Protein AF-B1XXP5-F1 (afdb_monomer)

Struct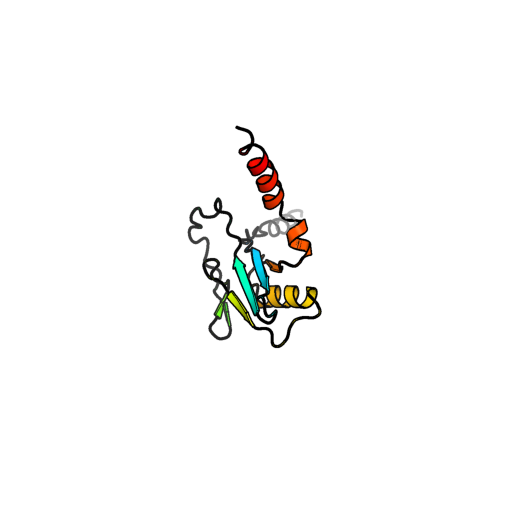ure (mmCIF, N/CA/C/O backbone):
data_AF-B1XXP5-F1
#
_entry.id   AF-B1XXP5-F1
#
loop_
_atom_site.group_PDB
_atom_site.id
_atom_site.type_symbol
_atom_site.label_atom_id
_atom_site.label_alt_id
_atom_site.label_comp_id
_atom_site.label_asym_id
_atom_site.label_entity_id
_atom_site.label_seq_id
_atom_site.pdbx_PDB_ins_code
_atom_site.Cartn_x
_atom_site.Cartn_y
_atom_site.Cartn_z
_atom_site.occupancy
_atom_site.B_iso_or_equiv
_atom_site.auth_seq_id
_atom_site.auth_comp_id
_atom_site.auth_asym_id
_atom_site.auth_atom_id
_atom_site.pdbx_PDB_model_num
ATOM 1 N N . MET A 1 1 ? 15.551 -35.448 -51.582 1.00 47.09 1 MET A N 1
ATOM 2 C CA . MET A 1 1 ? 14.749 -34.281 -51.153 1.00 47.09 1 MET A CA 1
ATOM 3 C C . MET A 1 1 ? 14.523 -34.357 -49.641 1.00 47.09 1 MET A C 1
ATOM 5 O O . MET A 1 1 ? 13.458 -34.762 -49.216 1.00 47.09 1 MET A O 1
ATOM 9 N N . VAL A 1 2 ? 15.541 -34.078 -48.816 1.00 51.03 2 VAL A N 1
ATOM 10 C CA . VAL A 1 2 ? 15.444 -34.163 -47.337 1.00 51.03 2 VAL A CA 1
ATOM 11 C C . VAL A 1 2 ? 16.408 -33.142 -46.721 1.00 51.03 2 VAL A C 1
ATOM 13 O O . VAL A 1 2 ? 17.456 -33.524 -46.220 1.00 51.03 2 VAL A O 1
ATOM 16 N N . ARG A 1 3 ? 16.156 -31.831 -46.862 1.00 52.34 3 ARG A N 1
ATOM 17 C CA . ARG A 1 3 ? 17.035 -30.780 -46.290 1.00 52.34 3 ARG A CA 1
ATOM 18 C C . ARG A 1 3 ? 16.310 -29.457 -45.972 1.00 52.34 3 ARG A C 1
ATOM 20 O O . ARG A 1 3 ? 16.852 -28.405 -46.265 1.00 52.34 3 ARG A O 1
ATOM 27 N N . ILE A 1 4 ? 15.090 -29.460 -45.421 1.00 54.78 4 ILE A N 1
ATOM 28 C CA . ILE A 1 4 ? 14.430 -28.200 -44.982 1.00 54.78 4 ILE A CA 1
ATOM 29 C C . ILE A 1 4 ? 13.596 -28.398 -43.698 1.00 54.78 4 ILE A C 1
ATOM 31 O O . ILE A 1 4 ? 12.507 -27.861 -43.565 1.00 54.78 4 ILE A O 1
ATOM 35 N N . ALA A 1 5 ? 14.068 -29.206 -42.744 1.00 52.09 5 ALA A N 1
ATOM 36 C CA . ALA A 1 5 ? 13.315 -29.477 -41.506 1.00 52.09 5 ALA A CA 1
ATOM 37 C C . ALA A 1 5 ? 14.071 -29.126 -40.211 1.00 52.09 5 ALA A C 1
ATOM 39 O O . ALA A 1 5 ? 13.613 -29.475 -39.131 1.00 52.09 5 ALA A O 1
ATOM 40 N N . ALA A 1 6 ? 15.220 -28.447 -40.291 1.00 50.72 6 ALA A N 1
ATOM 41 C CA . ALA A 1 6 ? 16.117 -28.278 -39.140 1.00 50.72 6 ALA A CA 1
ATOM 42 C C . ALA A 1 6 ? 16.224 -26.843 -38.586 1.00 50.72 6 ALA A C 1
ATOM 44 O O . ALA A 1 6 ? 17.035 -26.609 -37.699 1.00 50.72 6 ALA A O 1
ATOM 45 N N . LEU A 1 7 ? 15.445 -25.873 -39.083 1.00 50.59 7 LEU A N 1
ATOM 46 C CA . LEU A 1 7 ? 15.638 -24.452 -38.733 1.00 50.59 7 LEU A CA 1
ATOM 47 C C . LEU A 1 7 ? 14.545 -23.821 -37.857 1.00 50.59 7 LEU A C 1
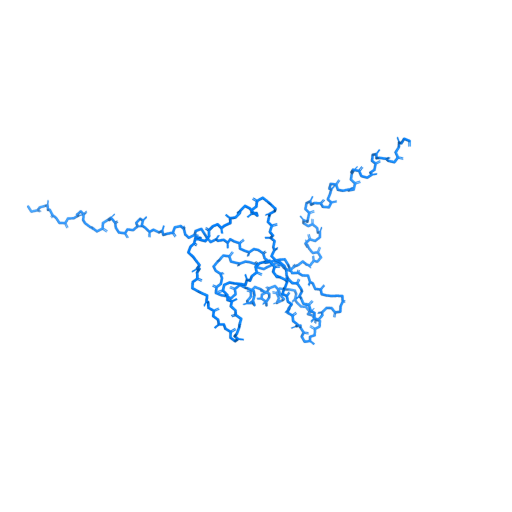ATOM 49 O O . LEU A 1 7 ? 14.719 -22.693 -37.411 1.00 50.59 7 LEU A O 1
ATOM 53 N N . LEU A 1 8 ? 13.453 -24.527 -37.551 1.00 52.09 8 LEU A N 1
ATOM 54 C CA . LEU A 1 8 ? 12.352 -23.968 -36.745 1.00 52.09 8 LEU A CA 1
ATOM 55 C C . LEU A 1 8 ? 12.429 -24.292 -35.243 1.00 52.09 8 LEU A C 1
ATOM 57 O O . LEU A 1 8 ? 11.600 -23.809 -34.481 1.00 52.09 8 LEU A O 1
ATOM 61 N N . MET A 1 9 ? 13.427 -25.061 -34.793 1.00 51.69 9 MET A N 1
ATOM 62 C CA . MET A 1 9 ? 13.498 -25.566 -33.412 1.00 51.69 9 MET A CA 1
ATOM 63 C C . MET A 1 9 ? 14.570 -24.891 -32.541 1.00 51.69 9 MET A C 1
ATOM 65 O O . MET A 1 9 ? 14.892 -25.391 -31.470 1.00 51.69 9 MET A O 1
ATOM 69 N N . SER A 1 10 ? 15.121 -23.757 -32.983 1.00 51.81 10 SER A N 1
ATOM 70 C CA . SER A 1 10 ? 16.193 -23.050 -32.258 1.00 51.81 10 SER A CA 1
ATOM 71 C C . SER A 1 10 ? 15.771 -21.695 -31.681 1.00 51.81 10 SER A C 1
ATOM 73 O O . SER A 1 10 ? 16.576 -21.049 -31.020 1.00 51.81 10 SER A O 1
ATOM 75 N N . LEU A 1 11 ? 14.524 -21.251 -31.893 1.00 53.59 11 LEU A N 1
ATOM 76 C CA . LEU A 1 11 ? 14.070 -19.911 -31.484 1.00 53.59 11 LEU A CA 1
ATOM 77 C C . LEU A 1 11 ? 13.279 -19.853 -30.163 1.00 53.59 11 LEU A C 1
ATOM 79 O O . LEU A 1 11 ? 12.754 -18.797 -29.831 1.00 53.59 11 LEU A O 1
ATOM 83 N N . PHE A 1 12 ? 13.191 -20.949 -29.399 1.00 54.69 12 PHE A N 1
ATOM 84 C CA . PHE A 1 12 ? 12.379 -20.998 -28.168 1.00 54.69 12 PHE A CA 1
ATOM 85 C C . PHE A 1 12 ? 13.181 -21.026 -26.853 1.00 54.69 12 PHE A C 1
ATOM 87 O O . PHE A 1 12 ? 12.588 -21.143 -25.786 1.00 54.69 12 PHE A O 1
ATOM 94 N N . LEU A 1 13 ? 14.515 -20.918 -26.899 1.00 54.41 13 LEU A N 1
ATOM 95 C CA . LEU A 1 13 ? 15.371 -21.072 -25.708 1.00 54.41 13 LEU A CA 1
ATOM 96 C C . LEU A 1 13 ? 15.915 -19.767 -25.111 1.00 54.41 13 LEU A C 1
ATOM 98 O O . LEU A 1 13 ? 16.583 -19.812 -24.084 1.00 54.41 13 LEU A O 1
ATOM 102 N N . PHE A 1 14 ? 15.583 -18.605 -25.673 1.00 53.53 14 PHE A N 1
ATOM 103 C CA . PHE A 1 14 ? 15.845 -17.322 -25.015 1.00 53.53 14 PHE A CA 1
ATOM 104 C C . PHE A 1 14 ? 14.582 -16.829 -24.308 1.00 53.53 14 PHE A C 1
ATOM 106 O O . PHE A 1 14 ? 14.027 -15.790 -24.649 1.00 53.53 14 PHE A O 1
ATOM 113 N N . ALA A 1 15 ? 14.115 -17.596 -23.321 1.00 56.38 15 ALA A N 1
ATOM 114 C CA . ALA A 1 15 ? 13.311 -17.018 -22.256 1.00 56.38 15 ALA A CA 1
ATOM 115 C C . ALA A 1 15 ? 14.293 -16.252 -21.356 1.00 56.38 15 ALA A C 1
ATOM 117 O O . ALA A 1 15 ? 15.096 -16.900 -20.677 1.00 56.38 15 ALA A O 1
ATOM 118 N N . PRO A 1 16 ? 14.317 -14.904 -21.370 1.00 55.56 16 PRO A N 1
ATOM 119 C CA . PRO A 1 16 ? 15.072 -14.178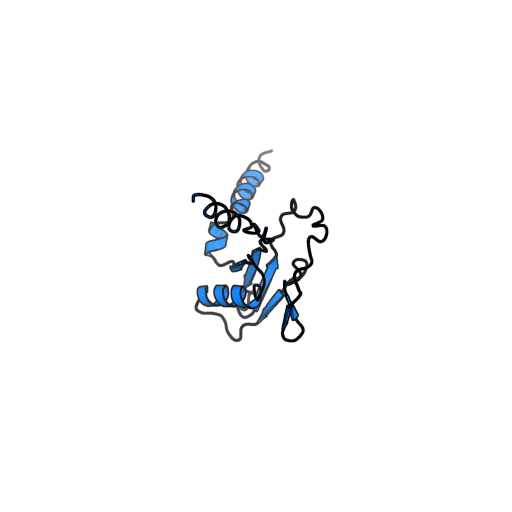 -20.370 1.00 55.56 16 PRO A CA 1
ATOM 120 C C . PRO A 1 16 ? 14.482 -14.586 -19.025 1.00 55.56 16 PRO A C 1
ATOM 122 O O . PRO A 1 16 ? 13.323 -14.297 -18.725 1.00 55.56 16 PRO A O 1
ATOM 125 N N . CYS A 1 17 ? 15.271 -15.305 -18.231 1.00 50.28 17 CYS A N 1
ATOM 126 C CA . CYS A 1 17 ? 15.016 -15.429 -16.812 1.00 50.28 17 CYS A CA 1
ATOM 127 C C . CYS A 1 17 ? 15.205 -14.011 -16.272 1.00 50.28 17 CYS A C 1
ATOM 129 O O . CYS A 1 17 ? 16.318 -13.599 -15.954 1.00 50.28 17 CYS A O 1
ATOM 131 N N . ALA A 1 18 ? 14.144 -13.204 -16.332 1.00 49.91 18 ALA A N 1
ATOM 132 C CA . ALA A 1 18 ? 14.119 -11.903 -15.710 1.00 49.91 18 ALA A CA 1
ATOM 133 C C . ALA A 1 18 ? 14.241 -12.185 -14.216 1.00 49.91 18 ALA A C 1
ATOM 135 O O . ALA A 1 18 ? 13.258 -12.523 -13.555 1.00 49.91 18 ALA A O 1
ATOM 136 N N . ALA A 1 19 ? 15.475 -12.125 -13.719 1.00 46.78 19 ALA A N 1
ATOM 137 C CA . ALA A 1 19 ? 15.777 -11.970 -12.313 1.00 46.78 19 ALA A CA 1
ATOM 138 C C . ALA A 1 19 ? 15.153 -10.637 -11.892 1.00 46.78 19 ALA A C 1
ATOM 140 O O . ALA A 1 19 ? 15.778 -9.582 -11.917 1.00 46.78 19 ALA A O 1
ATOM 141 N N . SER A 1 20 ? 13.848 -10.675 -11.647 1.00 53.69 20 SER A N 1
ATOM 142 C CA . SER A 1 20 ? 13.110 -9.584 -11.052 1.00 53.69 20 SER A CA 1
ATOM 143 C C . SER A 1 20 ? 13.673 -9.443 -9.646 1.00 53.69 20 SER A C 1
ATOM 145 O O . SER A 1 20 ? 13.632 -10.391 -8.862 1.00 53.69 20 SER A O 1
ATOM 147 N N . ALA A 1 21 ? 14.248 -8.279 -9.353 1.00 58.44 21 ALA A N 1
ATOM 148 C CA . ALA A 1 21 ? 14.469 -7.861 -7.983 1.00 58.44 21 ALA A CA 1
ATOM 149 C C . ALA A 1 21 ? 13.099 -7.899 -7.294 1.00 58.44 21 ALA A C 1
ATOM 151 O O . ALA A 1 21 ? 12.215 -7.097 -7.602 1.00 58.44 21 ALA A O 1
ATOM 152 N N . GLN A 1 22 ? 12.888 -8.905 -6.448 1.00 73.94 22 GLN A N 1
ATOM 153 C CA . GLN A 1 22 ? 11.623 -9.102 -5.758 1.00 73.94 22 GLN A CA 1
ATOM 154 C C . GLN A 1 22 ? 11.555 -8.082 -4.624 1.00 73.94 22 GLN A C 1
ATOM 156 O O . GLN A 1 22 ? 12.021 -8.337 -3.520 1.00 73.94 22 GLN A O 1
ATOM 161 N N . THR A 1 23 ? 11.038 -6.884 -4.901 1.00 85.75 23 THR A N 1
ATOM 162 C CA .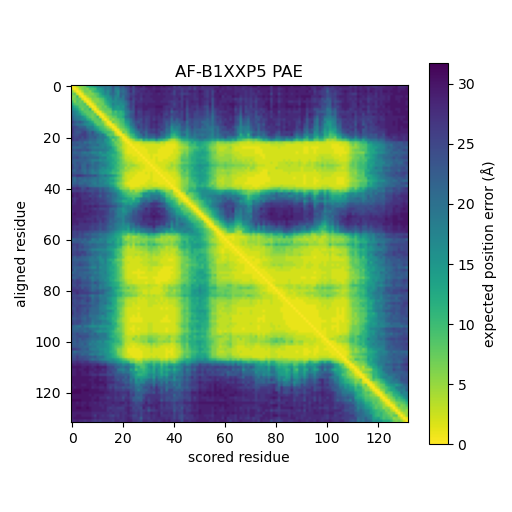 THR A 1 23 ? 10.820 -5.885 -3.849 1.00 85.75 23 THR A CA 1
ATOM 163 C C . THR A 1 23 ? 9.598 -6.284 -3.032 1.00 85.75 23 THR A C 1
ATOM 165 O O . THR A 1 23 ? 8.474 -6.268 -3.542 1.00 85.75 23 THR A O 1
ATOM 168 N N . LEU A 1 24 ? 9.819 -6.633 -1.767 1.00 90.69 24 LEU A N 1
ATOM 169 C CA . LEU A 1 24 ? 8.764 -6.901 -0.800 1.00 90.69 24 LEU A CA 1
ATOM 170 C C . LEU A 1 24 ? 8.533 -5.653 0.052 1.00 90.69 24 LEU A C 1
ATOM 172 O O . LEU A 1 24 ? 9.454 -5.149 0.679 1.00 90.69 24 LEU A O 1
ATOM 176 N N . TRP A 1 25 ? 7.309 -5.144 0.072 1.00 92.94 25 TRP A N 1
ATOM 177 C CA . TRP A 1 25 ? 6.895 -4.026 0.910 1.00 92.94 25 TRP A CA 1
ATOM 178 C C . TRP A 1 25 ? 6.156 -4.539 2.138 1.00 92.94 25 TRP A C 1
ATOM 180 O O . TRP A 1 25 ? 5.195 -5.299 2.017 1.00 92.94 25 TRP A O 1
ATOM 190 N N . LEU A 1 26 ? 6.573 -4.081 3.311 1.00 93.44 26 LEU A N 1
ATOM 191 C CA . LEU A 1 26 ? 5.907 -4.318 4.584 1.00 93.44 26 LEU A CA 1
ATOM 192 C C . LEU A 1 26 ? 5.134 -3.067 4.976 1.00 93.44 26 LEU A C 1
ATOM 194 O O . LEU A 1 26 ? 5.717 -1.995 5.141 1.00 93.44 26 LEU A O 1
ATOM 198 N N . CYS A 1 27 ? 3.824 -3.215 5.123 1.00 94.44 27 CYS A N 1
ATOM 199 C CA . CYS A 1 27 ? 2.899 -2.129 5.401 1.00 94.44 27 CYS A CA 1
ATOM 200 C C . CYS A 1 27 ? 2.250 -2.291 6.776 1.00 94.44 27 CYS A C 1
ATOM 202 O O . CYS A 1 27 ? 1.785 -3.375 7.114 1.00 94.44 27 CYS A O 1
ATOM 204 N N . VAL A 1 28 ? 2.159 -1.212 7.549 1.00 93.31 28 VAL A N 1
ATOM 205 C CA . VAL A 1 28 ? 1.507 -1.180 8.866 1.00 93.31 28 VAL A CA 1
ATOM 206 C C . VAL A 1 28 ? 0.480 -0.057 8.888 1.00 93.31 28 VAL A C 1
ATOM 208 O O . VAL A 1 28 ? 0.718 1.023 8.346 1.00 93.31 28 VAL A O 1
ATOM 211 N N . LEU A 1 29 ? -0.676 -0.320 9.491 1.00 93.19 29 LEU A N 1
ATOM 212 C CA . LEU A 1 29 ? -1.708 0.691 9.682 1.00 93.19 29 LEU A CA 1
ATOM 213 C C . LEU A 1 29 ? -1.327 1.612 10.851 1.00 93.19 29 LEU A C 1
ATOM 215 O O . LEU A 1 29 ? -0.803 1.150 11.864 1.00 93.19 29 LEU A O 1
ATOM 219 N N . SER A 1 30 ? -1.576 2.909 10.713 1.00 91.44 30 SER A N 1
ATOM 220 C CA . SER A 1 30 ? -1.395 3.883 11.787 1.00 91.44 30 SER A CA 1
ATOM 221 C C . SER A 1 30 ? -2.376 3.638 12.939 1.00 91.44 30 SER A C 1
ATOM 223 O O . SER A 1 30 ? -3.376 2.936 12.782 1.00 91.44 30 SER A O 1
ATOM 225 N N . GLU A 1 31 ? -2.105 4.229 14.105 1.00 89.12 31 GLU A N 1
ATOM 226 C CA . GLU A 1 31 ? -2.935 4.059 15.312 1.00 89.12 31 GLU A CA 1
ATOM 227 C C . GLU A 1 31 ? -4.384 4.531 15.114 1.00 89.12 31 GLU A C 1
ATOM 229 O O . GLU A 1 31 ? -5.319 3.958 15.667 1.00 89.12 31 GLU A O 1
ATOM 234 N N . ASP A 1 32 ? -4.573 5.554 14.285 1.00 90.38 32 ASP A N 1
ATOM 235 C CA . ASP A 1 32 ? -5.857 6.121 13.876 1.00 90.38 32 ASP A CA 1
ATOM 236 C C . ASP A 1 32 ? -6.512 5.375 12.699 1.00 90.38 32 ASP A C 1
ATOM 238 O O . ASP A 1 32 ? -7.599 5.746 12.259 1.00 90.38 32 ASP A O 1
ATOM 242 N N . ALA A 1 33 ? -5.877 4.311 12.200 1.00 91.00 33 ALA A N 1
ATOM 243 C CA . ALA A 1 33 ? -6.364 3.432 11.139 1.00 91.00 33 ALA A CA 1
ATOM 244 C C . ALA A 1 33 ? -6.656 4.106 9.782 1.00 91.00 33 ALA A C 1
ATOM 246 O O . ALA A 1 33 ? -7.242 3.479 8.901 1.00 91.00 33 ALA A O 1
ATOM 247 N N . VAL A 1 34 ? -6.230 5.356 9.580 1.00 94.88 34 VAL A N 1
ATOM 248 C CA . VAL A 1 34 ? -6.466 6.127 8.345 1.00 94.88 34 VAL A CA 1
ATOM 249 C C . VAL A 1 34 ? -5.202 6.363 7.523 1.00 94.88 34 VAL A C 1
ATOM 251 O O . VAL A 1 34 ? -5.220 7.094 6.537 1.00 94.88 34 VAL A O 1
ATOM 254 N N . ARG A 1 35 ? -4.087 5.729 7.882 1.00 94.94 35 ARG A N 1
ATOM 255 C CA . ARG A 1 35 ? -2.859 5.774 7.091 1.00 94.94 35 ARG A CA 1
ATOM 256 C C . ARG A 1 35 ? -2.177 4.422 7.085 1.00 94.94 35 ARG A C 1
ATOM 258 O O . ARG A 1 35 ? -1.988 3.805 8.126 1.00 94.94 35 ARG A O 1
ATOM 265 N N . LEU A 1 36 ? -1.756 3.984 5.908 1.00 94.62 36 LEU A N 1
ATOM 266 C CA . LEU A 1 36 ? -0.912 2.813 5.739 1.00 94.62 36 LEU A CA 1
ATOM 267 C C . LEU A 1 36 ? 0.524 3.273 5.482 1.00 94.62 36 LEU A C 1
ATOM 269 O O . LEU A 1 36 ? 0.771 3.998 4.522 1.00 94.62 36 LEU A O 1
ATOM 273 N N . VAL A 1 37 ? 1.464 2.873 6.334 1.00 95.19 37 VAL A N 1
ATOM 274 C CA . VAL A 1 37 ? 2.890 3.202 6.204 1.00 95.19 37 VAL A CA 1
ATOM 275 C C . VAL A 1 37 ? 3.642 1.968 5.737 1.00 95.19 37 VAL A C 1
ATOM 277 O O . VAL A 1 37 ? 3.590 0.933 6.395 1.00 95.19 37 VAL A O 1
ATOM 280 N N . CYS A 1 38 ? 4.348 2.084 4.618 1.00 95.00 38 CYS A N 1
ATOM 281 C CA . CYS A 1 38 ? 5.018 0.979 3.950 1.00 95.00 38 CYS A CA 1
ATOM 282 C C . CYS A 1 38 ? 6.518 1.232 3.798 1.00 95.00 38 CYS A C 1
ATOM 284 O O . CYS A 1 38 ? 6.946 2.333 3.437 1.00 95.00 38 CYS A O 1
ATOM 286 N N . VAL A 1 39 ? 7.311 0.193 4.042 1.00 93.56 39 VAL A N 1
ATOM 287 C CA . VAL A 1 39 ? 8.772 0.179 3.882 1.00 93.56 39 VAL A CA 1
ATOM 288 C C . VAL A 1 39 ? 9.186 -1.053 3.090 1.00 93.56 39 VAL A C 1
ATOM 290 O O . VAL A 1 39 ? 8.531 -2.090 3.189 1.00 93.56 39 VAL A O 1
ATOM 293 N N . ALA A 1 40 ? 10.247 -0.959 2.293 1.00 91.81 40 ALA A N 1
ATOM 294 C CA . ALA A 1 40 ? 10.778 -2.137 1.623 1.00 91.81 40 ALA A CA 1
ATOM 295 C C . ALA A 1 40 ? 11.501 -3.026 2.646 1.00 91.81 40 ALA A C 1
ATOM 297 O O . ALA A 1 40 ? 12.342 -2.556 3.417 1.00 91.81 40 ALA A O 1
ATOM 298 N N . GLU A 1 41 ? 11.187 -4.317 2.649 1.00 86.38 41 GLU A N 1
ATOM 299 C CA . GLU A 1 41 ? 11.984 -5.327 3.328 1.00 86.38 41 GLU A CA 1
ATOM 300 C C . GLU A 1 41 ? 13.319 -5.4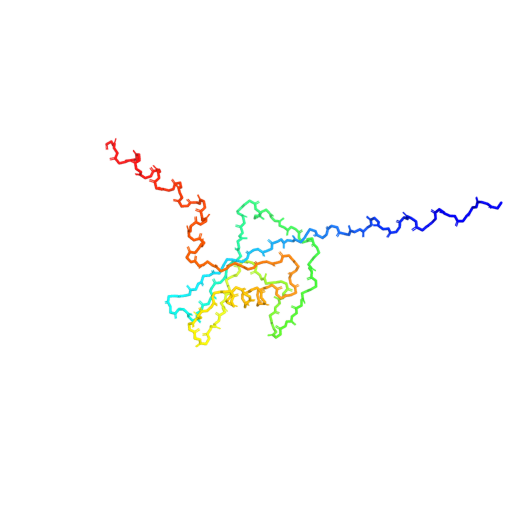25 2.594 1.00 86.38 41 GLU A C 1
ATOM 302 O O . GLU A 1 41 ? 13.390 -5.826 1.434 1.00 86.38 41 GLU A O 1
ATOM 307 N N . THR A 1 42 ? 14.374 -4.970 3.260 1.00 73.88 42 THR A N 1
ATOM 308 C CA . THR A 1 42 ? 15.739 -5.056 2.748 1.00 73.88 42 THR A CA 1
ATOM 309 C C . THR A 1 42 ? 16.442 -6.113 3.584 1.00 73.88 42 THR A C 1
ATOM 311 O O . THR A 1 42 ? 16.602 -5.910 4.790 1.00 73.88 42 THR A O 1
ATOM 314 N N . ASP A 1 43 ? 16.830 -7.245 2.989 1.00 61.69 43 ASP A N 1
ATOM 315 C CA . ASP A 1 43 ? 17.703 -8.187 3.689 1.00 61.69 43 ASP A CA 1
ATOM 316 C C . ASP A 1 43 ? 19.057 -7.482 3.894 1.00 61.69 43 ASP A C 1
ATOM 318 O O . ASP A 1 43 ? 19.640 -6.981 2.925 1.00 61.69 43 ASP A O 1
ATOM 322 N N . PRO A 1 44 ? 19.580 -7.379 5.128 1.00 50.66 44 PRO A N 1
ATOM 323 C CA . PRO A 1 44 ? 20.896 -6.791 5.362 1.00 50.66 44 PRO A CA 1
ATOM 324 C C . PRO A 1 44 ? 22.021 -7.499 4.585 1.00 50.66 44 PRO A C 1
ATOM 326 O O . PRO A 1 44 ? 23.076 -6.897 4.388 1.00 50.66 44 PRO A O 1
ATOM 329 N N . LEU A 1 45 ? 21.817 -8.741 4.131 1.00 55.19 45 LEU A N 1
ATOM 330 C CA . LEU A 1 45 ? 22.748 -9.482 3.276 1.00 55.19 45 LEU A CA 1
ATOM 331 C C . LEU A 1 45 ? 22.613 -9.135 1.781 1.00 55.19 45 LEU A C 1
ATOM 333 O O . LEU A 1 45 ? 23.594 -9.268 1.053 1.00 55.19 45 LEU A O 1
ATOM 337 N N . ASP A 1 46 ? 21.459 -8.619 1.345 1.00 52.56 46 ASP A N 1
ATOM 338 C CA . ASP A 1 46 ? 21.222 -8.113 -0.019 1.00 52.56 46 ASP A CA 1
ATOM 339 C C . ASP A 1 46 ? 21.640 -6.639 -0.185 1.00 52.56 46 ASP A C 1
ATOM 341 O O . ASP A 1 46 ? 21.590 -6.083 -1.281 1.00 52.56 46 ASP A O 1
ATOM 345 N N . ALA A 1 47 ? 22.115 -5.990 0.886 1.00 49.81 47 ALA A N 1
ATOM 346 C CA . ALA A 1 47 ? 22.686 -4.640 0.847 1.00 49.81 47 ALA A CA 1
ATOM 347 C C . ALA A 1 47 ? 24.071 -4.569 0.161 1.00 49.81 47 ALA A C 1
ATOM 349 O O . ALA A 1 47 ? 24.689 -3.501 0.126 1.00 49.81 47 ALA A O 1
ATOM 350 N N . VAL A 1 48 ? 24.568 -5.687 -0.380 1.00 46.28 48 VAL A N 1
ATOM 351 C CA . VAL A 1 48 ? 25.735 -5.717 -1.267 1.00 46.28 48 VAL A CA 1
ATOM 352 C C . VAL A 1 48 ? 25.329 -5.064 -2.587 1.00 46.28 48 VAL A C 1
ATOM 354 O O . VAL A 1 48 ? 24.483 -5.597 -3.295 1.00 46.28 48 VAL A O 1
ATOM 357 N N . GLU A 1 49 ? 25.908 -3.892 -2.870 1.00 49.59 49 GLU A N 1
ATOM 358 C CA . GLU A 1 49 ? 25.729 -3.073 -4.079 1.00 49.59 49 GLU A CA 1
ATOM 359 C C . GLU A 1 49 ? 25.150 -3.841 -5.276 1.00 49.59 49 GLU A C 1
ATOM 361 O O . GLU A 1 49 ? 25.859 -4.549 -5.996 1.00 49.59 49 GLU A O 1
ATOM 366 N N . VAL A 1 50 ? 23.856 -3.636 -5.534 1.00 50.25 50 VAL A N 1
ATOM 367 C CA . VAL A 1 50 ? 23.277 -3.917 -6.846 1.00 50.25 50 VAL A CA 1
ATOM 368 C C . VAL A 1 50 ? 23.878 -2.890 -7.801 1.00 50.25 50 VAL A C 1
ATOM 370 O O . VAL A 1 50 ? 23.367 -1.783 -7.964 1.00 50.25 50 VAL A O 1
ATOM 373 N N . VAL A 1 51 ? 25.027 -3.236 -8.379 1.00 44.09 51 VAL A N 1
ATOM 374 C CA . VAL A 1 51 ? 25.613 -2.521 -9.508 1.00 44.09 51 VAL A CA 1
ATOM 375 C C . VAL A 1 51 ? 24.603 -2.600 -10.649 1.00 44.09 51 VAL A C 1
ATOM 377 O O . VAL A 1 51 ? 24.358 -3.683 -11.171 1.00 44.09 51 VAL A O 1
ATOM 380 N N . ASP A 1 52 ? 23.998 -1.448 -10.947 1.00 46.44 52 ASP A N 1
ATOM 381 C CA . ASP A 1 52 ? 23.148 -1.058 -12.082 1.00 46.44 52 ASP A CA 1
ATOM 382 C C . ASP A 1 52 ? 23.040 -2.099 -13.220 1.00 46.44 52 ASP A C 1
ATOM 384 O O . ASP A 1 52 ? 23.573 -1.948 -14.323 1.00 46.44 52 ASP A O 1
ATOM 388 N N . ALA A 1 53 ? 22.325 -3.195 -12.968 1.00 42.16 53 ALA A N 1
ATOM 389 C CA . ALA A 1 53 ? 21.959 -4.149 -13.998 1.00 42.16 53 ALA A CA 1
ATOM 390 C C . ALA A 1 53 ? 20.711 -3.604 -14.694 1.00 42.16 53 ALA A C 1
ATOM 392 O O . ALA A 1 53 ? 19.592 -3.939 -14.321 1.00 42.16 53 ALA A O 1
ATOM 393 N N . ALA A 1 54 ? 20.942 -2.731 -15.680 1.00 44.94 54 ALA A N 1
ATOM 394 C CA . ALA A 1 54 ? 19.938 -2.112 -16.543 1.00 44.94 54 ALA A CA 1
ATOM 395 C C . ALA A 1 54 ? 18.792 -1.454 -15.762 1.00 44.94 54 ALA A C 1
ATOM 397 O O . ALA A 1 54 ? 17.768 -2.085 -15.511 1.00 44.94 54 ALA A O 1
ATOM 398 N N . THR A 1 55 ? 18.942 -0.165 -15.434 1.00 52.53 55 THR A N 1
ATOM 399 C CA . THR A 1 55 ? 17.861 0.664 -14.890 1.00 52.53 55 THR A CA 1
ATOM 400 C C . THR A 1 55 ? 16.586 0.414 -15.715 1.00 52.53 55 THR A C 1
ATOM 402 O O . THR A 1 55 ? 16.542 0.792 -16.893 1.00 52.53 55 THR A O 1
ATOM 405 N N . PRO A 1 56 ? 15.568 -0.287 -15.173 1.00 57.75 56 PRO A N 1
ATOM 406 C CA . PRO A 1 56 ? 14.351 -0.543 -15.924 1.00 57.75 56 PRO A CA 1
ATOM 407 C C . PRO A 1 56 ? 13.751 0.814 -16.282 1.00 57.75 56 PRO A C 1
ATOM 409 O O . PRO A 1 56 ? 13.810 1.742 -15.475 1.00 57.75 56 PRO A O 1
ATOM 412 N 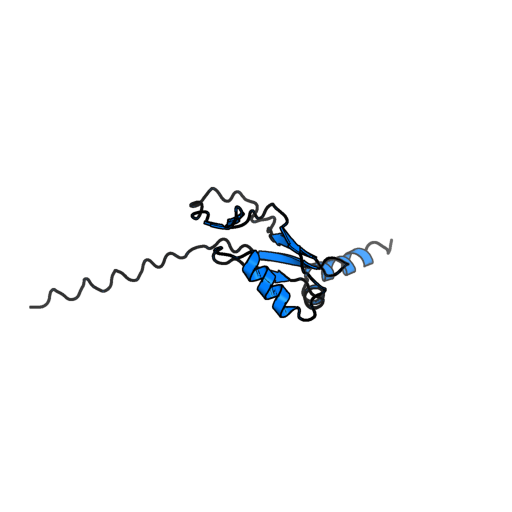N . ALA A 1 57 ? 13.228 0.951 -17.504 1.00 59.47 57 ALA A N 1
ATOM 413 C CA . ALA A 1 57 ? 12.658 2.205 -17.984 1.00 59.47 57 ALA A CA 1
ATOM 414 C C . ALA A 1 57 ? 11.689 2.768 -16.933 1.00 59.47 57 ALA A C 1
ATOM 416 O O . ALA A 1 57 ? 10.635 2.181 -16.680 1.00 59.47 57 ALA A O 1
ATOM 417 N N . GLN A 1 58 ? 12.081 3.875 -16.294 1.00 70.38 58 GLN A N 1
ATOM 418 C CA . GLN A 1 58 ? 11.324 4.437 -15.187 1.00 70.38 58 GLN A CA 1
ATOM 419 C C . GLN A 1 58 ? 10.021 5.014 -15.733 1.00 70.38 58 GLN A C 1
ATOM 421 O O . GLN A 1 58 ? 10.017 6.002 -16.470 1.00 70.38 58 GLN A O 1
ATOM 426 N N . ALA A 1 59 ? 8.901 4.376 -15.405 1.00 79.44 59 ALA A N 1
ATOM 427 C CA . ALA A 1 59 ? 7.597 4.920 -15.735 1.00 79.44 59 ALA A CA 1
ATOM 428 C C . ALA A 1 59 ? 7.274 6.014 -14.716 1.00 79.44 59 ALA A C 1
ATOM 430 O O . ALA A 1 59 ? 7.229 5.748 -13.517 1.00 79.44 59 ALA A O 1
ATOM 431 N N . VAL A 1 60 ? 7.042 7.239 -15.188 1.00 84.88 60 VAL A N 1
ATOM 432 C CA . VAL A 1 60 ? 6.582 8.334 -14.331 1.00 84.88 60 VAL A CA 1
ATOM 433 C C . VAL A 1 60 ? 5.073 8.473 -14.483 1.00 84.88 60 VAL A C 1
ATOM 435 O O . VAL A 1 60 ? 4.576 8.736 -15.577 1.00 84.88 60 VAL A O 1
ATOM 438 N N . VAL A 1 61 ? 4.340 8.303 -13.385 1.00 81.56 61 VAL A N 1
ATOM 439 C CA . VAL A 1 61 ? 2.882 8.473 -13.329 1.00 81.56 61 VAL A CA 1
ATOM 440 C C . VAL A 1 61 ? 2.584 9.576 -12.330 1.00 81.56 61 VAL A C 1
ATOM 442 O O . V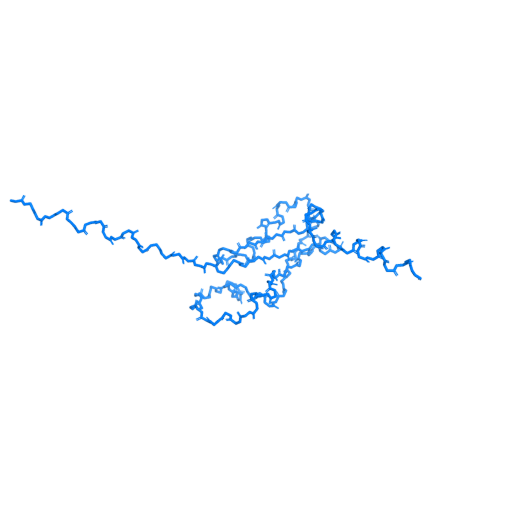AL A 1 61 ? 2.957 9.469 -11.168 1.00 81.56 61 VAL A O 1
ATOM 445 N N . ASN A 1 62 ? 1.949 10.660 -12.783 1.00 85.31 62 ASN A N 1
ATOM 446 C CA . ASN A 1 62 ? 1.626 11.821 -11.943 1.00 85.31 62 ASN A CA 1
ATOM 447 C C . ASN A 1 62 ? 2.833 12.385 -11.157 1.00 85.31 62 ASN A C 1
ATOM 449 O O . ASN A 1 62 ? 2.683 12.867 -10.041 1.00 85.31 62 ASN A O 1
ATOM 453 N N . GLY A 1 63 ? 4.039 12.312 -11.732 1.00 85.44 63 GLY A N 1
ATOM 454 C CA . GLY A 1 63 ? 5.278 12.776 -11.093 1.00 85.44 63 GLY A CA 1
ATOM 455 C C . GLY A 1 63 ? 5.959 11.757 -10.170 1.00 85.44 63 GLY A C 1
ATOM 456 O O . GLY A 1 63 ? 7.060 12.023 -9.696 1.00 85.44 63 GLY A O 1
ATOM 457 N N . THR A 1 64 ? 5.368 10.582 -9.950 1.00 85.50 64 THR A N 1
ATOM 458 C CA . THR A 1 64 ? 5.978 9.482 -9.191 1.00 85.50 64 THR A CA 1
ATOM 459 C C . THR A 1 64 ? 6.698 8.524 -10.135 1.00 85.50 64 THR A C 1
ATOM 461 O O . THR A 1 64 ? 6.088 8.004 -11.069 1.00 85.50 64 THR A O 1
ATOM 464 N N . ALA A 1 65 ? 7.992 8.295 -9.901 1.00 87.69 65 ALA A N 1
ATOM 465 C CA . ALA A 1 65 ? 8.795 7.346 -10.666 1.00 87.69 65 ALA A CA 1
ATOM 466 C C . ALA A 1 65 ? 8.630 5.921 -10.121 1.00 87.69 65 ALA A C 1
ATOM 468 O O . ALA A 1 65 ? 8.700 5.709 -8.912 1.00 87.69 65 ALA A O 1
ATOM 469 N N . PHE A 1 66 ? 8.440 4.962 -11.027 1.00 85.62 66 PHE A N 1
ATOM 470 C CA . PHE A 1 66 ? 8.393 3.534 -10.731 1.00 85.62 66 PHE A CA 1
ATOM 471 C C . PHE A 1 66 ? 9.558 2.799 -11.411 1.00 85.62 66 PHE A C 1
ATOM 473 O O . PHE A 1 66 ? 9.882 3.140 -12.553 1.00 85.62 66 PHE A O 1
ATOM 480 N N . PRO A 1 67 ? 10.153 1.773 -10.773 1.00 88.62 67 PRO A N 1
ATOM 481 C CA . PRO A 1 67 ? 9.850 1.272 -9.426 1.00 88.62 67 PRO A CA 1
ATOM 482 C C . PRO A 1 67 ? 10.167 2.295 -8.322 1.00 88.62 67 PRO A C 1
ATOM 484 O O . PRO A 1 67 ? 11.018 3.164 -8.500 1.00 88.62 67 PRO A O 1
ATOM 487 N N . LEU A 1 68 ? 9.434 2.212 -7.207 1.00 88.25 68 LEU A N 1
ATOM 488 C CA . LEU A 1 68 ? 9.623 3.101 -6.059 1.00 88.25 68 LEU A CA 1
ATOM 489 C C . LEU A 1 68 ? 11.001 2.884 -5.417 1.00 88.25 68 LEU A C 1
ATOM 491 O O . LEU A 1 68 ? 11.539 1.779 -5.450 1.00 88.25 68 LEU A O 1
ATOM 495 N N . ASP A 1 69 ? 11.552 3.936 -4.812 1.00 87.94 69 ASP A N 1
ATOM 496 C CA . ASP A 1 69 ? 12.850 3.898 -4.136 1.00 87.94 69 ASP A CA 1
ATOM 497 C C . ASP A 1 69 ? 12.730 3.102 -2.822 1.00 87.94 69 ASP A C 1
ATOM 499 O O . ASP A 1 69 ? 12.101 3.589 -1.879 1.00 87.94 69 ASP A O 1
ATOM 503 N N . PRO A 1 70 ? 13.334 1.904 -2.709 1.00 87.88 70 PRO A N 1
ATOM 504 C CA . PRO A 1 70 ? 13.184 1.052 -1.529 1.00 87.88 70 PRO A CA 1
ATOM 505 C C . PRO A 1 70 ? 13.811 1.660 -0.265 1.00 87.88 70 PRO A C 1
ATOM 507 O O . PRO A 1 70 ? 13.496 1.231 0.841 1.00 87.88 70 PRO A O 1
ATOM 510 N N . LYS A 1 71 ? 14.671 2.683 -0.397 1.00 87.62 71 LYS A N 1
ATOM 511 C CA . LYS A 1 71 ? 15.275 3.386 0.748 1.00 87.62 71 LYS A CA 1
ATOM 512 C C . LYS A 1 71 ? 14.318 4.385 1.403 1.00 87.62 71 LYS A C 1
ATOM 514 O O . LYS A 1 71 ? 14.650 4.951 2.444 1.00 87.62 71 LYS A O 1
ATOM 519 N N . ARG A 1 72 ? 13.159 4.644 0.791 1.00 89.25 72 ARG A N 1
ATOM 520 C CA . ARG A 1 72 ? 12.150 5.584 1.288 1.00 89.25 72 ARG A CA 1
ATOM 521 C C . ARG A 1 72 ? 10.979 4.848 1.924 1.00 89.25 72 ARG A C 1
ATOM 523 O O . ARG A 1 72 ? 10.600 3.759 1.504 1.00 89.25 72 ARG A O 1
ATOM 530 N N . SER A 1 73 ? 10.368 5.495 2.911 1.00 92.50 73 SER A N 1
ATOM 531 C CA . SER A 1 73 ? 9.042 5.121 3.389 1.00 92.50 73 SER A CA 1
ATOM 532 C C . SER A 1 73 ? 7.964 5.778 2.529 1.00 92.50 73 SER A C 1
ATOM 534 O O . SER A 1 73 ? 8.110 6.918 2.080 1.00 92.50 73 SER A O 1
ATOM 536 N N . TYR A 1 74 ? 6.865 5.058 2.322 1.00 94.25 74 TYR A N 1
ATOM 537 C CA . TYR A 1 74 ? 5.699 5.545 1.590 1.00 94.25 74 TYR A CA 1
ATOM 538 C C . TYR A 1 74 ? 4.460 5.472 2.471 1.00 94.25 74 TYR A C 1
ATOM 540 O O . TYR A 1 74 ? 4.307 4.542 3.261 1.00 94.25 74 TYR A O 1
ATOM 548 N N . SER A 1 75 ? 3.571 6.452 2.335 1.00 95.00 75 SER A N 1
ATOM 549 C CA . SER A 1 75 ? 2.303 6.483 3.058 1.00 95.00 75 SER A CA 1
ATOM 550 C C . SER A 1 75 ? 1.137 6.523 2.083 1.00 95.00 75 SER A C 1
ATOM 552 O O . SER A 1 75 ? 1.156 7.297 1.126 1.00 95.00 75 SER A O 1
ATOM 554 N N . ILE A 1 76 ? 0.123 5.707 2.348 1.00 94.75 76 ILE A N 1
ATOM 555 C CA . ILE A 1 76 ? -1.155 5.699 1.636 1.00 94.75 76 ILE A CA 1
ATOM 556 C C . ILE A 1 76 ? -2.214 6.162 2.630 1.00 94.75 76 ILE A C 1
ATOM 558 O O . ILE A 1 76 ? -2.496 5.472 3.610 1.00 94.75 76 ILE A O 1
ATOM 562 N N . ASP A 1 77 ? -2.764 7.348 2.399 1.00 94.75 77 ASP A N 1
ATOM 563 C CA . ASP A 1 77 ? -3.847 7.875 3.223 1.00 94.75 77 ASP 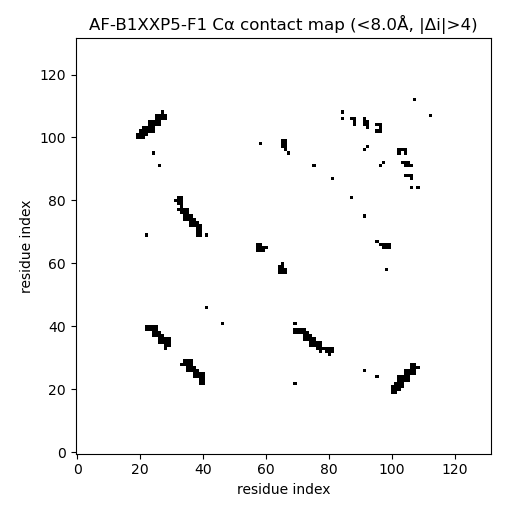A CA 1
ATOM 564 C C . ASP A 1 77 ? -5.166 7.187 2.847 1.00 94.75 77 ASP A C 1
ATOM 566 O O . ASP A 1 77 ? -5.516 7.046 1.672 1.00 94.75 77 ASP A O 1
ATOM 570 N N . LEU A 1 78 ? -5.898 6.753 3.865 1.00 93.38 78 LEU A N 1
ATOM 571 C CA . LEU A 1 78 ? -7.227 6.174 3.758 1.00 93.38 78 LEU A CA 1
ATOM 572 C C . LEU A 1 78 ? -8.243 7.228 4.196 1.00 93.38 78 LEU A C 1
ATOM 574 O O . LEU A 1 78 ? -8.036 7.953 5.164 1.00 93.38 78 LEU A O 1
ATOM 578 N N . TRP A 1 79 ? -9.372 7.304 3.497 1.00 89.56 79 TRP A N 1
ATOM 579 C CA . TRP A 1 79 ? -10.424 8.264 3.843 1.00 89.56 79 TRP A CA 1
ATOM 580 C C . TRP A 1 79 ? -11.137 7.920 5.161 1.00 89.56 79 TRP A C 1
ATOM 582 O O . TRP A 1 79 ? -11.622 8.799 5.869 1.00 89.56 79 TRP A O 1
ATOM 592 N N . SER A 1 80 ? -11.209 6.632 5.491 1.00 91.19 80 SER A N 1
ATOM 593 C CA . SER A 1 80 ? -11.831 6.113 6.705 1.00 91.19 80 SER A CA 1
ATOM 594 C C . SER A 1 80 ? -11.127 4.832 7.150 1.00 91.19 80 SER A C 1
ATOM 596 O O . SER A 1 80 ? -10.529 4.159 6.302 1.00 91.19 80 SER A O 1
ATOM 598 N N . PRO A 1 81 ? -11.243 4.450 8.435 1.00 91.88 81 PRO A N 1
ATOM 599 C CA . PRO A 1 81 ? -10.759 3.160 8.903 1.00 91.88 81 PRO A CA 1
ATOM 600 C C . PRO A 1 81 ? -11.311 2.016 8.038 1.00 91.88 81 PRO A C 1
ATOM 602 O O . PRO A 1 81 ? -12.522 1.978 7.785 1.00 91.88 81 PRO A O 1
ATOM 605 N N . PRO A 1 82 ? -10.455 1.108 7.544 1.00 90.44 82 PRO A N 1
ATOM 606 C CA . PRO A 1 82 ? -10.885 0.036 6.663 1.00 90.44 82 PRO A CA 1
ATOM 607 C C . PRO A 1 82 ? -11.655 -1.030 7.446 1.00 90.44 82 PRO A C 1
ATOM 609 O O . PRO A 1 82 ? -11.248 -1.439 8.530 1.00 90.44 82 PRO A O 1
ATOM 612 N N . THR A 1 83 ? -12.753 -1.522 6.873 1.00 90.06 83 THR A N 1
ATOM 613 C CA . THR A 1 83 ? -13.502 -2.668 7.415 1.00 90.06 83 THR A CA 1
ATOM 614 C C . THR A 1 83 ? -12.983 -4.008 6.890 1.00 90.06 83 THR A C 1
ATOM 616 O O . THR A 1 83 ? -13.179 -5.034 7.533 1.00 90.06 83 THR A O 1
ATOM 619 N N . GLU A 1 84 ? -12.316 -4.006 5.732 1.00 91.38 84 GLU A N 1
ATOM 620 C CA . GLU A 1 84 ? -11.832 -5.201 5.035 1.00 91.38 84 GLU A CA 1
ATOM 621 C C . GLU A 1 84 ? -10.327 -5.100 4.771 1.00 91.38 84 GLU A C 1
ATOM 623 O O . GLU A 1 84 ? -9.872 -4.281 3.971 1.00 91.38 84 GLU A O 1
ATOM 628 N N . MET A 1 85 ? -9.539 -5.955 5.426 1.00 90.00 85 MET A N 1
ATOM 629 C CA . MET A 1 85 ? -8.077 -5.929 5.293 1.00 90.00 85 MET A CA 1
ATOM 630 C C . MET A 1 85 ? -7.588 -6.416 3.925 1.00 90.00 85 MET A C 1
ATOM 632 O O . MET A 1 85 ? -6.569 -5.925 3.443 1.00 90.00 85 MET A O 1
ATOM 636 N N . ASP A 1 86 ? -8.332 -7.308 3.266 1.00 90.81 86 ASP A N 1
ATOM 637 C CA . ASP A 1 86 ? -7.989 -7.791 1.923 1.00 90.81 86 ASP A CA 1
ATOM 638 C C . ASP A 1 86 ? -8.021 -6.648 0.893 1.00 90.81 86 ASP A C 1
ATOM 640 O O . ASP A 1 86 ? -7.174 -6.580 0.002 1.00 90.81 86 ASP A O 1
ATOM 644 N N . PHE A 1 87 ? -8.953 -5.699 1.046 1.00 90.94 87 PHE A N 1
ATOM 645 C CA . PHE A 1 87 ? -9.000 -4.498 0.213 1.00 90.94 87 PHE A CA 1
ATOM 646 C C . PHE A 1 87 ? -7.777 -3.600 0.444 1.00 90.94 87 PHE A C 1
ATOM 648 O O . PHE A 1 87 ? -7.200 -3.083 -0.511 1.00 90.94 87 PHE A O 1
ATOM 655 N N . VAL A 1 88 ? -7.340 -3.445 1.698 1.00 93.31 88 VAL A N 1
ATOM 656 C CA . VAL A 1 88 ? -6.142 -2.659 2.041 1.00 93.31 88 VAL A CA 1
ATOM 657 C C . VAL A 1 88 ? -4.885 -3.289 1.442 1.00 93.31 88 VAL A C 1
ATOM 659 O O . VAL A 1 88 ? -4.038 -2.572 0.912 1.00 93.31 88 VAL A O 1
ATOM 662 N N . GLU A 1 89 ? -4.768 -4.618 1.472 1.00 93.19 89 GLU A N 1
ATOM 663 C CA . GLU A 1 89 ? -3.654 -5.337 0.843 1.00 93.19 89 GLU A CA 1
ATOM 664 C C . GLU A 1 89 ? -3.649 -5.144 -0.679 1.00 93.19 89 GLU A C 1
ATOM 666 O O . GLU A 1 89 ? -2.610 -4.823 -1.258 1.00 93.19 89 GLU A O 1
ATOM 671 N N . GLN A 1 90 ? -4.813 -5.236 -1.329 1.00 93.88 90 GLN A N 1
ATOM 672 C CA . GLN A 1 90 ? -4.942 -4.962 -2.764 1.00 93.88 90 GLN A CA 1
ATOM 673 C C . GLN A 1 90 ? -4.601 -3.510 -3.114 1.00 93.88 90 GLN A C 1
ATOM 675 O O . GLN A 1 90 ? -3.912 -3.265 -4.106 1.00 93.88 90 GLN A O 1
ATOM 680 N N . LEU A 1 91 ? -5.037 -2.550 -2.296 1.00 94.88 91 LEU A N 1
ATOM 681 C CA . LEU A 1 91 ? -4.710 -1.136 -2.464 1.00 94.88 91 LEU A CA 1
ATOM 682 C C . LEU A 1 91 ? -3.201 -0.893 -2.334 1.00 94.88 91 LEU A C 1
ATOM 684 O O . LEU A 1 91 ? -2.619 -0.196 -3.169 1.00 94.88 91 LEU A O 1
ATOM 688 N N . ALA A 1 92 ? -2.563 -1.487 -1.323 1.00 94.81 92 ALA A N 1
ATOM 689 C CA . ALA A 1 92 ? -1.121 -1.403 -1.119 1.00 94.81 92 ALA A CA 1
ATOM 690 C C . ALA A 1 92 ? -0.359 -2.002 -2.308 1.00 94.81 92 ALA A C 1
ATOM 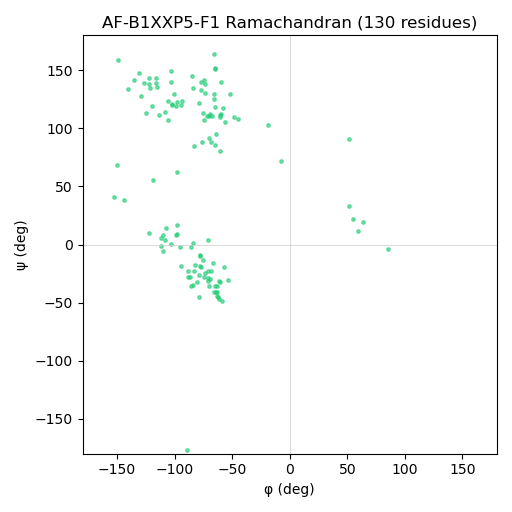692 O O . ALA A 1 92 ? 0.539 -1.360 -2.856 1.00 94.81 92 ALA A O 1
ATOM 693 N N . GLN A 1 93 ? -0.772 -3.189 -2.763 1.00 94.56 93 GLN A N 1
ATOM 694 C CA . GLN A 1 93 ? -0.201 -3.859 -3.928 1.00 94.56 93 GLN A CA 1
ATOM 695 C C . GLN A 1 93 ? -0.338 -2.992 -5.187 1.00 94.56 93 GLN A C 1
ATOM 697 O O . GLN A 1 93 ? 0.641 -2.782 -5.899 1.00 94.56 93 GLN A O 1
ATOM 702 N N . ALA A 1 94 ? -1.527 -2.454 -5.461 1.00 93.69 94 ALA A N 1
ATOM 703 C CA . ALA A 1 94 ? -1.773 -1.631 -6.643 1.00 93.69 94 ALA A CA 1
ATOM 704 C C . ALA A 1 94 ? -0.978 -0.314 -6.626 1.00 93.69 94 ALA A C 1
ATOM 706 O O . ALA A 1 94 ? -0.517 0.132 -7.677 1.00 93.69 94 ALA A O 1
ATOM 707 N N . SER A 1 95 ? -0.803 0.286 -5.446 1.00 92.62 95 SER A N 1
ATOM 708 C CA . SER A 1 95 ? -0.132 1.580 -5.285 1.00 92.62 95 SER A CA 1
ATOM 709 C C . SER A 1 95 ? 1.392 1.461 -5.341 1.00 92.62 95 SER A C 1
ATOM 711 O O . SER A 1 95 ? 2.044 2.251 -6.020 1.00 92.62 95 SER A O 1
ATOM 713 N N . LEU A 1 96 ? 1.973 0.473 -4.651 1.00 92.38 96 LEU A N 1
ATOM 714 C CA . LEU A 1 96 ? 3.430 0.321 -4.538 1.00 92.38 96 LEU A CA 1
ATOM 715 C C . LEU A 1 96 ? 4.033 -0.451 -5.710 1.00 92.38 96 LEU A C 1
ATOM 717 O O . LEU A 1 96 ? 5.133 -0.144 -6.172 1.00 92.38 96 LEU A O 1
ATOM 721 N N . CYS A 1 97 ? 3.307 -1.449 -6.212 1.00 91.62 97 CYS A N 1
ATOM 722 C CA . CYS A 1 97 ? 3.801 -2.348 -7.249 1.00 91.62 97 CYS A CA 1
ATOM 723 C C . CYS A 1 97 ? 3.349 -1.962 -8.657 1.00 91.62 97 CYS A C 1
ATOM 725 O O . CYS A 1 97 ? 3.452 -2.767 -9.587 1.00 91.62 97 CYS A O 1
ATOM 727 N N . HIS A 1 98 ? 2.879 -0.727 -8.849 1.00 89.00 98 HIS A N 1
ATOM 728 C CA . HIS A 1 98 ? 2.510 -0.238 -10.168 1.00 89.00 98 HIS A CA 1
ATOM 729 C C . HIS A 1 98 ? 3.703 -0.323 -11.130 1.00 89.00 98 HIS A C 1
ATOM 731 O O . HIS A 1 98 ? 4.725 0.323 -10.927 1.00 89.00 98 HIS A O 1
ATOM 737 N N . ARG A 1 99 ? 3.569 -1.126 -12.195 1.00 83.94 99 ARG A N 1
ATOM 738 C CA . ARG A 1 99 ? 4.611 -1.347 -13.221 1.00 83.94 99 ARG A CA 1
ATOM 739 C C . ARG A 1 99 ? 5.968 -1.827 -12.675 1.00 83.94 99 ARG A C 1
ATOM 741 O O . ARG A 1 99 ? 6.972 -1.725 -13.373 1.00 83.94 99 ARG A O 1
ATOM 748 N N . SER A 1 100 ? 5.982 -2.423 -11.484 1.00 83.62 100 SER A N 1
ATOM 749 C CA . SER A 1 100 ? 7.174 -3.005 -10.861 1.00 83.62 100 SER A CA 1
ATOM 750 C C . SER A 1 100 ? 7.099 -4.529 -10.949 1.00 83.62 100 SER A C 1
ATOM 752 O O . SER A 1 100 ? 6.290 -5.162 -10.269 1.00 83.62 100 SER A O 1
ATOM 754 N N . ALA A 1 101 ? 7.911 -5.139 -11.814 1.00 82.00 101 ALA A N 1
ATOM 755 C CA . ALA A 1 101 ? 7.897 -6.588 -12.010 1.00 82.00 101 ALA A CA 1
ATOM 756 C C . ALA A 1 101 ? 8.370 -7.337 -10.748 1.00 82.00 101 ALA A C 1
ATOM 758 O O . ALA A 1 101 ? 9.425 -7.023 -10.203 1.00 82.00 101 ALA A O 1
ATOM 759 N N . GLY A 1 102 ? 7.583 -8.327 -10.305 1.00 82.06 102 GLY A N 1
ATOM 760 C CA . GLY A 1 102 ? 7.832 -9.143 -9.104 1.00 82.06 102 GLY A CA 1
ATOM 761 C C . GLY A 1 102 ? 7.827 -8.377 -7.779 1.00 82.06 102 GLY A C 1
ATOM 762 O O . GLY A 1 102 ? 8.320 -8.882 -6.775 1.00 82.06 102 GLY A O 1
ATOM 763 N N . CYS A 1 103 ? 7.235 -7.183 -7.763 1.00 88.06 103 CYS A N 1
ATOM 764 C CA . CYS A 1 103 ? 6.947 -6.458 -6.536 1.00 88.06 103 CYS A CA 1
ATOM 765 C C . CYS A 1 103 ? 5.755 -7.078 -5.795 1.00 88.06 103 CYS A C 1
ATOM 767 O O . CYS A 1 103 ? 4.746 -7.460 -6.404 1.00 88.06 103 CYS A O 1
ATOM 769 N N . ARG A 1 104 ? 5.849 -7.121 -4.466 1.00 91.12 104 ARG A N 1
ATOM 770 C CA . ARG A 1 104 ? 4.778 -7.570 -3.575 1.00 91.12 104 ARG A CA 1
ATOM 771 C C . ARG A 1 104 ? 4.637 -6.622 -2.391 1.00 91.12 104 ARG A C 1
ATOM 773 O O . ARG A 1 104 ? 5.639 -6.173 -1.857 1.00 91.12 104 ARG A O 1
ATOM 780 N N . ALA A 1 105 ? 3.414 -6.360 -1.956 1.00 92.50 105 ALA A N 1
ATOM 781 C CA . ALA A 1 105 ? 3.103 -5.654 -0.723 1.00 92.50 105 ALA A CA 1
ATOM 782 C C . ALA A 1 105 ? 2.366 -6.589 0.236 1.00 92.50 105 ALA A C 1
ATOM 784 O O . ALA A 1 105 ? 1.512 -7.370 -0.179 1.00 92.50 105 ALA A O 1
ATOM 785 N N . VAL A 1 106 ? 2.714 -6.518 1.517 1.00 92.00 106 VAL A N 1
ATOM 786 C CA . VAL A 1 106 ? 2.099 -7.295 2.591 1.00 92.00 106 VAL A CA 1
ATOM 787 C C . VAL A 1 106 ? 1.700 -6.337 3.698 1.00 92.00 106 VAL A C 1
ATOM 789 O O . VAL A 1 106 ? 2.514 -5.553 4.183 1.00 92.00 106 VAL A O 1
ATOM 792 N N . VAL A 1 107 ? 0.440 -6.414 4.113 1.00 91.81 107 VAL A N 1
ATOM 793 C CA . VAL A 1 107 ? -0.085 -5.613 5.219 1.00 91.81 107 VAL A CA 1
ATOM 794 C C . VAL A 1 107 ? 0.004 -6.430 6.503 1.00 91.81 107 VAL A C 1
ATOM 796 O O . VAL A 1 107 ? -0.568 -7.516 6.618 1.00 91.81 107 VAL A O 1
ATOM 799 N N . ALA A 1 108 ? 0.738 -5.910 7.482 1.00 84.88 108 ALA A N 1
ATOM 800 C CA . ALA A 1 108 ? 0.849 -6.484 8.809 1.00 84.88 108 ALA A CA 1
ATOM 801 C C . ALA A 1 108 ? -0.481 -6.304 9.555 1.00 84.88 108 ALA A C 1
ATOM 803 O O . ALA A 1 108 ? -0.731 -5.286 10.195 1.00 84.88 108 ALA A O 1
ATOM 804 N N . GLY A 1 109 ? -1.353 -7.303 9.444 1.00 73.88 109 GLY A N 1
ATOM 805 C CA . GLY A 1 109 ? -2.499 -7.474 10.336 1.00 73.88 109 GLY A CA 1
ATOM 806 C C . GLY A 1 109 ? -2.148 -8.320 11.563 1.00 73.88 109 GLY A C 1
ATOM 807 O O . GLY A 1 109 ? -1.029 -8.820 11.705 1.00 73.88 109 GLY A O 1
ATOM 808 N N . GLU A 1 110 ? -3.142 -8.586 12.411 1.00 58.47 110 GLU A N 1
ATOM 809 C CA . GLU A 1 110 ? -3.011 -9.465 13.590 1.00 58.47 110 GLU A CA 1
ATOM 810 C C . GLU A 1 110 ? -2.452 -10.856 13.232 1.00 58.47 110 GLU A C 1
ATOM 812 O O . GLU A 1 110 ? -1.700 -11.468 13.993 1.00 58.47 110 GLU A O 1
ATOM 817 N N . ARG A 1 111 ? -2.745 -11.331 12.013 1.00 53.81 111 ARG A N 1
ATOM 818 C CA . ARG A 1 111 ? -2.268 -12.616 11.485 1.00 53.81 111 ARG A CA 1
ATOM 819 C C . ARG A 1 111 ? -0.755 -12.646 11.216 1.00 53.81 111 ARG A C 1
ATOM 821 O O . ARG A 1 111 ? -0.169 -13.726 11.217 1.00 53.81 111 ARG A O 1
ATOM 828 N N . TRP A 1 112 ? -0.110 -11.494 11.025 1.00 53.31 112 TRP A N 1
ATOM 829 C CA . TRP A 1 112 ? 1.332 -11.395 10.759 1.00 53.31 112 TRP A CA 1
ATOM 830 C C . TRP A 1 112 ? 2.169 -11.496 12.046 1.00 53.31 112 TRP A C 1
ATOM 832 O O . TRP A 1 112 ? 3.232 -12.117 12.047 1.00 53.31 112 TRP A O 1
ATOM 842 N N . LEU A 1 113 ? 1.645 -11.007 13.179 1.00 54.91 113 LEU A N 1
ATOM 843 C CA . LEU A 1 113 ? 2.269 -11.179 14.502 1.00 54.91 113 LEU A CA 1
ATOM 844 C C . LEU A 1 113 ? 2.390 -12.657 14.904 1.00 54.91 113 LEU A C 1
ATOM 846 O O . LEU A 1 113 ? 3.354 -13.038 15.563 1.00 54.91 113 LEU A O 1
ATOM 850 N N . ALA A 1 114 ? 1.456 -13.506 14.464 1.00 52.84 114 ALA A N 1
ATOM 851 C CA . ALA A 1 114 ? 1.520 -14.950 14.689 1.00 52.84 114 ALA A CA 1
ATOM 852 C C . ALA A 1 114 ? 2.580 -15.658 13.820 1.00 52.84 114 ALA A C 1
ATOM 854 O O . ALA A 1 114 ? 3.056 -16.735 14.190 1.00 52.84 114 ALA A O 1
ATOM 855 N N . TYR A 1 115 ? 2.945 -15.065 12.678 1.00 50.56 115 TYR A N 1
ATOM 856 C CA . TYR A 1 115 ? 3.864 -15.650 11.701 1.00 50.56 115 TYR A CA 1
ATOM 857 C C . TYR A 1 115 ? 5.318 -15.202 11.883 1.00 50.56 115 TYR A C 1
ATOM 859 O O . TYR A 1 115 ? 6.205 -15.898 11.402 1.00 50.56 115 TYR A O 1
ATOM 867 N N . SER A 1 116 ? 5.593 -14.103 12.598 1.00 41.25 116 SER A N 1
ATOM 868 C CA . SER A 1 116 ? 6.966 -13.626 12.804 1.00 41.25 116 SER A CA 1
ATOM 869 C C . SER A 1 116 ? 7.823 -14.678 13.534 1.00 41.25 116 SER A C 1
ATOM 871 O O . SER A 1 116 ? 7.613 -14.934 14.725 1.00 41.25 116 SER A O 1
ATOM 873 N N . PRO A 1 117 ? 8.821 -15.294 12.869 1.00 54.34 117 PRO A N 1
ATOM 874 C CA . PRO A 1 117 ? 9.706 -16.249 13.523 1.00 54.34 117 PRO A CA 1
ATOM 875 C C . PRO A 1 117 ? 10.731 -15.552 14.435 1.00 54.34 117 PRO A C 1
ATOM 877 O O . PRO A 1 117 ? 11.343 -16.214 15.273 1.00 54.34 117 PRO A O 1
ATOM 880 N N . SER A 1 118 ? 10.902 -14.226 14.330 1.00 57.47 118 SER A N 1
ATOM 881 C CA . SER A 1 118 ? 11.923 -13.486 15.087 1.00 57.47 118 SER A CA 1
ATOM 882 C C . SER A 1 118 ? 11.529 -13.211 16.543 1.00 57.47 118 SER A C 1
ATOM 884 O O . SER A 1 118 ? 12.395 -13.135 17.416 1.00 57.47 118 SER A O 1
ATOM 886 N N . THR A 1 119 ? 10.234 -13.150 16.860 1.00 53.19 119 THR A N 1
ATOM 887 C CA . THR A 1 119 ? 9.763 -12.869 18.230 1.00 53.19 119 THR A CA 1
ATOM 888 C C . THR A 1 119 ? 9.847 -14.078 19.161 1.00 53.19 119 THR A C 1
ATOM 890 O O . THR A 1 119 ? 9.902 -13.911 20.382 1.00 53.19 119 THR A O 1
ATOM 893 N N . ARG A 1 120 ? 9.944 -15.306 18.628 1.00 48.22 120 ARG A N 1
ATOM 894 C CA . ARG A 1 120 ? 10.018 -16.524 19.455 1.00 48.22 120 ARG A CA 1
ATOM 895 C C . ARG A 1 120 ? 11.401 -16.752 20.092 1.00 48.22 120 ARG A C 1
ATOM 897 O O . ARG A 1 120 ? 11.485 -17.440 21.108 1.00 48.22 120 ARG A O 1
ATOM 904 N N . SER A 1 121 ? 12.465 -16.131 19.571 1.00 50.66 121 SER A N 1
ATOM 905 C CA . SER A 1 121 ? 13.826 -16.244 20.134 1.00 50.66 121 SER A CA 1
ATOM 906 C C . SER A 1 121 ? 14.127 -15.241 21.255 1.00 50.66 121 SER A C 1
ATOM 908 O O . SER A 1 121 ? 14.896 -15.557 22.164 1.00 50.66 121 SER A O 1
ATOM 910 N N . ALA A 1 122 ? 13.491 -14.065 21.265 1.00 54.66 122 ALA A N 1
ATOM 911 C CA . ALA A 1 122 ? 13.766 -13.037 22.276 1.00 54.66 122 ALA A CA 1
ATOM 912 C C . ALA A 1 122 ? 13.246 -13.411 23.682 1.00 54.66 122 ALA A C 1
ATOM 914 O O . ALA A 1 122 ? 13.871 -13.080 24.691 1.00 54.66 122 ALA A O 1
ATOM 915 N N . VAL A 1 123 ? 12.144 -14.164 23.771 1.00 53.94 123 VAL A N 1
ATOM 916 C CA . VAL A 1 123 ? 11.529 -14.538 25.061 1.00 53.94 123 VAL A CA 1
ATOM 917 C C . VAL A 1 123 ? 12.333 -15.615 25.807 1.00 53.94 123 VAL A C 1
ATOM 919 O O . VAL A 1 123 ? 12.334 -15.645 27.039 1.00 53.94 123 VAL A O 1
ATOM 922 N N . THR A 1 124 ? 13.074 -16.467 25.094 1.00 51.66 124 THR A N 1
ATOM 923 C CA . THR A 1 124 ? 13.879 -17.528 25.724 1.00 51.66 124 THR A CA 1
ATOM 924 C C . THR A 1 124 ? 15.243 -17.014 26.194 1.00 51.66 124 THR A C 1
ATOM 926 O O . THR A 1 124 ? 15.708 -17.417 27.260 1.00 51.66 124 THR A O 1
ATOM 929 N N . ALA A 1 125 ? 15.858 -16.067 25.473 1.00 54.66 125 ALA A N 1
ATOM 930 C CA . ALA A 1 125 ? 17.155 -15.499 25.853 1.00 54.66 125 ALA A CA 1
ATOM 931 C C . ALA A 1 125 ? 17.081 -14.611 27.115 1.00 54.66 125 ALA A C 1
ATOM 933 O O . ALA A 1 125 ? 17.977 -14.660 27.958 1.00 54.66 125 ALA A O 1
ATOM 934 N N . GLY A 1 126 ? 15.985 -13.866 27.309 1.00 46.75 126 GLY A N 1
ATOM 935 C CA . GLY A 1 126 ? 15.801 -13.016 28.494 1.00 46.75 126 GLY A CA 1
ATOM 936 C C . GLY A 1 126 ? 15.552 -13.783 29.801 1.00 46.75 126 GLY A C 1
ATOM 937 O O . GLY A 1 126 ? 15.829 -13.271 30.883 1.00 46.75 126 GLY A O 1
ATOM 938 N N . ARG A 1 127 ? 15.069 -15.032 29.735 1.00 51.97 127 ARG A N 1
ATOM 939 C CA . ARG A 1 127 ? 14.737 -15.820 30.938 1.00 51.97 127 ARG A CA 1
ATOM 940 C C . ARG A 1 127 ? 15.953 -16.512 31.572 1.00 51.97 127 ARG A C 1
ATOM 942 O O . ARG A 1 127 ? 15.889 -16.886 32.741 1.00 51.97 127 ARG A O 1
ATOM 949 N N . ILE A 1 128 ? 17.064 -16.654 30.844 1.00 53.34 128 ILE A N 1
ATOM 950 C CA . ILE A 1 128 ? 18.286 -17.312 31.346 1.00 53.34 128 ILE A CA 1
ATOM 951 C C . ILE A 1 128 ? 19.212 -16.313 32.064 1.00 53.34 128 ILE A C 1
ATOM 953 O O . ILE A 1 128 ? 19.897 -16.689 33.013 1.00 53.34 128 ILE A O 1
ATOM 957 N N . ALA A 1 129 ? 19.184 -15.028 31.697 1.00 52.62 129 ALA A N 1
ATOM 958 C CA . ALA A 1 129 ? 20.071 -14.010 32.272 1.00 52.62 129 ALA A CA 1
ATOM 959 C C . ALA A 1 129 ? 19.663 -13.505 33.676 1.00 52.62 129 ALA A C 1
ATOM 961 O O . ALA A 1 129 ? 20.451 -12.829 34.324 1.00 52.62 129 ALA A O 1
ATOM 962 N N . SER A 1 130 ? 18.469 -13.848 34.176 1.00 52.91 130 SER A N 1
ATOM 963 C CA . SER A 1 130 ? 17.941 -13.360 35.467 1.00 52.91 130 SER A CA 1
ATOM 964 C C . SER A 1 130 ? 18.138 -14.331 36.650 1.00 52.91 130 SER A C 1
ATOM 966 O O . SER A 1 130 ? 17.569 -14.114 37.720 1.00 52.91 130 SER A O 1
ATOM 968 N N . ARG A 1 131 ? 18.900 -15.422 36.484 1.00 53.97 131 ARG A N 1
ATOM 969 C CA . ARG A 1 131 ? 19.221 -16.378 37.568 1.00 53.97 131 ARG A CA 1
ATOM 970 C C . ARG A 1 131 ? 20.724 -16.469 37.843 1.00 53.97 131 ARG A C 1
ATOM 972 O O . ARG A 1 131 ? 21.292 -17.561 37.804 1.00 53.97 131 ARG A O 1
ATOM 979 N N . ARG A 1 132 ? 21.362 -15.336 38.122 1.00 45.72 132 ARG A N 1
ATOM 980 C CA . ARG A 1 132 ? 22.612 -15.286 38.888 1.00 45.72 132 ARG A CA 1
ATOM 981 C C . ARG A 1 132 ? 22.567 -14.131 39.866 1.00 45.72 132 ARG A C 1
ATOM 983 O O . ARG A 1 132 ? 22.014 -13.084 39.474 1.00 45.72 132 ARG A O 1
#

Sequence (132 aa):
MVRIAALLMSLFLFAPCAASAQTLWLCVLSEDAVRLVCVAETDPLDAVEVVDAATPAQAVVNGTAFPLDPKRSYSIDLWSPPTEMDFVEQLAQASLCHRSAGCRAVVAGERWLAYSPSTRSAVTAGRIASRR

Mean predicted aligned error: 14.88 Å

Solvent-accessible surface area (backbone atoms only — not comparable to full-atom values): 8447 Å² total; per-residue (Å²): 143,87,85,86,84,83,79,84,83,75,80,79,78,81,68,77,81,72,80,51,70,64,47,37,30,47,26,40,66,41,97,81,41,32,33,36,43,31,36,44,66,71,58,83,81,67,68,59,78,81,72,79,79,67,81,69,84,64,49,67,57,98,85,43,58,25,62,63,66,61,92,48,77,47,75,50,80,43,96,52,65,73,91,51,69,68,57,52,31,50,49,46,29,57,67,65,29,47,91,28,66,64,40,46,46,45,62,59,47,80,73,44,71,77,62,50,74,71,68,68,57,58,66,60,60,61,66,65,73,74,77,122

pLDDT: mean 72.67, std 19.24, range [41.25, 95.19]

Organism: Leptothrix cholodnii (strain ATCC 51168 / LMG 8142 / SP-6) (NCBI:txid395495)

Nearest PDB structures (foldseek):
  8any-assembly1_AI  TM=4.268E-01  e=3.466E+00  Homo sapiens
  7zr0-assembly1_B  TM=3.952E-01  e=6.690E+00  Homo sapiens
  3j9m-assembly1_AI  TM=2.976E-01  e=8.703E+00  Homo sapiens

Radius of gyration: 22.27 Å; Cα contacts (8 Å, |Δi|>4): 139; chains: 1; bounding box: 39×47×90 Å

Secondary structure (DSSP, 8-state):
---SSSSSSSSS-----------EEEEEE-TTSSEEEEEE---TTTTS----S-----EEETTEEES--TTS-EEEE-SS--S-HHHHHHHHHHHHSTT-TT-EEEE--HHHHTT-SSHHHHHHHHHHTT--

Foldseek 3Di:
DPPDDPPPPPPPPPPPPPPQPQWEKEWEADPQQFKIKIATDDDPVNPPDPPCPDPPDFDADPNATPQHDRVDMDMDGHPHRDPDVVVVLVVQCCVNCPVRPNYHYDYDDPVVVVVDPVVVVVVVVVVVVPPD